Protein AF-A0A1I5UM01-F1 (afdb_monomer_lite)

pLDDT: mean 81.59, std 8.53, range [55.12, 93.75]

Organism: NCBI:txid126156

Sequence (142 aa):
MLDRKLFAAFFTSVICYFIVPLFFDYSSESYFVIGLSVSIITVPILFVVGILSSLAFDSINFSKNIGLSYLIHLGCAILCAFVFSLTATGVLFIAILISFVYATIFFIIDNLSRYIEGLAKNKGKLKRAVEISAQEGDSRKD

Secondary structure (DSSP, 8-state):
-HHHHHHHHHHHHHHHHHHGGGGS---GGGHHHHHHHHHHHHHHHIIIIIHHHHHHHHHSS-TT-HHHHHHHHHHHHHHHHHHHHHHSTT-HHHHHHHHHHHHHHHHHHHHHHHHHHHHHHHHHHHHHHHHHHHHHHHTT--

Foldseek 3Di:
DLVLLVVLLVVLLVVLLQVLLVVDPDDPVCSNVVSVVVSVPVSVCCNPQVSVLVVVVVPPPPVPDLPVSLVSLLVSLLVVLVVVCVVPPPCSVSSNVSSNSSSVSSSVSSVVSVVVVVVVVVVVVVVVVVVVVVVVVVVVVD

Structure (mmCIF, N/CA/C/O backbone):
data_AF-A0A1I5UM01-F1
#
_entry.id   AF-A0A1I5UM01-F1
#
loop_
_atom_site.group_PDB
_atom_site.id
_atom_site.type_symbol
_atom_site.label_atom_id
_atom_site.label_alt_id
_atom_site.label_comp_id
_atom_site.label_asym_id
_atom_site.label_entity_id
_atom_site.label_seq_id
_atom_site.pdbx_PDB_ins_code
_atom_site.Cartn_x
_atom_site.Cartn_y
_atom_site.Cartn_z
_atom_site.occupancy
_atom_site.B_iso_or_equiv
_atom_site.auth_seq_id
_atom_site.auth_comp_id
_atom_site.auth_asym_id
_atom_site.auth_atom_id
_atom_site.pdbx_PDB_model_num
ATOM 1 N N . MET A 1 1 ? -7.289 -6.672 14.939 1.00 78.69 1 MET A N 1
ATOM 2 C CA . MET A 1 1 ? -6.053 -5.900 14.645 1.00 78.69 1 MET A CA 1
ATOM 3 C C . MET A 1 1 ? -5.343 -6.475 13.437 1.00 78.69 1 MET A C 1
ATOM 5 O O . MET A 1 1 ? -5.224 -5.749 12.464 1.00 78.69 1 MET A O 1
ATOM 9 N N . LEU A 1 2 ? -4.947 -7.754 13.453 1.00 82.50 2 LEU A N 1
ATOM 10 C CA . LEU A 1 2 ? -4.381 -8.417 12.271 1.00 82.50 2 LEU A CA 1
ATOM 11 C C . LEU A 1 2 ? -5.335 -8.355 11.064 1.00 82.50 2 LEU A C 1
ATOM 13 O O . LEU A 1 2 ? -4.913 -7.924 9.999 1.00 82.50 2 LEU A O 1
ATOM 17 N N . ASP A 1 3 ? -6.624 -8.661 11.258 1.00 84.88 3 ASP A N 1
ATOM 18 C CA . ASP A 1 3 ? -7.638 -8.627 10.186 1.00 84.88 3 ASP A CA 1
ATOM 19 C C . ASP A 1 3 ? -7.735 -7.256 9.507 1.00 84.88 3 ASP A C 1
ATOM 21 O O . ASP A 1 3 ? -7.825 -7.162 8.287 1.00 84.88 3 ASP A O 1
ATOM 25 N N . ARG A 1 4 ? -7.623 -6.176 10.291 1.00 86.69 4 ARG A N 1
ATOM 26 C CA . ARG A 1 4 ? -7.575 -4.803 9.777 1.00 86.69 4 ARG A CA 1
ATOM 27 C C . ARG A 1 4 ? -6.344 -4.563 8.908 1.00 86.69 4 ARG A C 1
ATOM 29 O O . ARG A 1 4 ? -6.456 -3.961 7.847 1.00 86.69 4 ARG A O 1
ATOM 36 N N . LYS A 1 5 ? -5.167 -5.005 9.362 1.00 86.44 5 LYS A N 1
ATOM 37 C CA . LYS A 1 5 ? -3.909 -4.826 8.621 1.00 86.44 5 LYS A CA 1
ATOM 38 C C . LYS A 1 5 ? -3.901 -5.659 7.338 1.00 86.44 5 LYS A C 1
ATOM 40 O O . LYS A 1 5 ? -3.449 -5.167 6.312 1.00 86.44 5 LYS A O 1
ATOM 45 N N . LEU A 1 6 ? -4.444 -6.878 7.386 1.00 88.81 6 LEU A N 1
ATOM 46 C CA . LEU A 1 6 ? -4.666 -7.741 6.221 1.00 88.81 6 LEU A CA 1
ATOM 47 C C . LEU A 1 6 ? -5.607 -7.080 5.212 1.00 88.81 6 LEU A C 1
ATOM 49 O O . LEU A 1 6 ? -5.290 -7.027 4.027 1.00 88.81 6 LEU A O 1
ATOM 53 N N . PHE A 1 7 ? -6.721 -6.520 5.688 1.00 89.62 7 PHE A N 1
ATOM 54 C CA . PHE A 1 7 ? -7.640 -5.747 4.858 1.00 89.62 7 PHE A CA 1
ATOM 55 C C . PHE A 1 7 ? -6.927 -4.554 4.213 1.00 89.62 7 PHE A C 1
ATOM 57 O O . PHE A 1 7 ? -7.001 -4.374 3.001 1.00 89.62 7 PHE A O 1
ATOM 64 N N . ALA A 1 8 ? -6.160 -3.783 4.989 1.00 89.31 8 ALA A N 1
ATOM 65 C CA . ALA A 1 8 ? -5.399 -2.659 4.457 1.00 89.31 8 ALA A CA 1
ATOM 66 C C . ALA A 1 8 ? -4.384 -3.092 3.389 1.00 89.31 8 ALA A C 1
ATOM 68 O O . ALA A 1 8 ? -4.375 -2.519 2.303 1.00 89.31 8 ALA A O 1
ATOM 69 N N . ALA A 1 9 ? -3.600 -4.142 3.648 1.00 90.25 9 ALA A N 1
ATOM 70 C CA . ALA A 1 9 ? -2.627 -4.682 2.699 1.00 90.25 9 ALA A CA 1
ATOM 71 C C . ALA A 1 9 ? -3.286 -5.177 1.401 1.00 90.25 9 ALA A C 1
ATOM 73 O O . ALA A 1 9 ? -2.759 -4.936 0.316 1.00 90.25 9 ALA A O 1
ATOM 74 N N . PHE A 1 10 ? -4.456 -5.816 1.502 1.00 93.19 10 PHE A N 1
ATOM 75 C CA . PHE A 1 10 ? -5.235 -6.263 0.348 1.00 93.19 10 PHE A CA 1
ATOM 76 C C . PHE A 1 10 ? -5.730 -5.090 -0.505 1.00 93.19 10 PHE A C 1
ATOM 78 O O . PHE A 1 10 ? -5.534 -5.072 -1.715 1.00 93.19 10 PHE A O 1
ATOM 85 N N . PHE A 1 11 ? -6.331 -4.065 0.098 1.00 93.75 11 PHE A N 1
ATOM 86 C CA . PHE A 1 11 ? -6.782 -2.908 -0.678 1.00 93.75 11 PHE A CA 1
ATOM 87 C C . PHE A 1 11 ? -5.609 -2.129 -1.276 1.00 93.75 11 PHE A C 1
ATOM 89 O O . PHE A 1 11 ? -5.695 -1.671 -2.413 1.00 93.75 11 PHE A O 1
ATOM 96 N N . THR A 1 12 ? -4.489 -2.021 -0.558 1.00 93.06 12 THR A N 1
ATOM 97 C CA . THR A 1 12 ? -3.267 -1.425 -1.104 1.00 93.06 12 THR A CA 1
ATOM 98 C C . THR A 1 12 ? -2.757 -2.194 -2.314 1.00 93.06 12 THR A C 1
ATOM 100 O O . THR A 1 12 ? -2.418 -1.559 -3.307 1.00 93.06 12 THR A O 1
ATOM 103 N N . SER A 1 13 ? -2.719 -3.531 -2.279 1.00 92.44 13 SER A N 1
ATOM 104 C CA . SER A 1 13 ? -2.254 -4.313 -3.429 1.00 92.44 13 SER A CA 1
ATOM 105 C C . SER A 1 13 ? -3.156 -4.128 -4.649 1.00 92.44 13 SER A C 1
ATOM 107 O O . SER A 1 13 ? -2.641 -3.920 -5.746 1.00 92.44 13 SER A O 1
ATOM 109 N N . VAL A 1 14 ? -4.480 -4.113 -4.455 1.00 93.44 14 VAL A N 1
ATOM 110 C CA . VAL A 1 14 ? -5.451 -3.858 -5.529 1.00 93.44 14 VAL A CA 1
ATOM 111 C C . VAL A 1 14 ? -5.259 -2.465 -6.127 1.00 93.44 14 VAL A C 1
ATOM 113 O O . VAL A 1 14 ? -5.169 -2.333 -7.341 1.00 93.44 14 VAL A O 1
ATOM 116 N N . ILE A 1 15 ? -5.157 -1.420 -5.303 1.00 93.31 15 ILE A N 1
ATOM 117 C CA . ILE A 1 15 ? -4.992 -0.045 -5.794 1.00 93.31 15 ILE A CA 1
ATOM 118 C C . ILE A 1 15 ? -3.643 0.119 -6.505 1.00 93.31 15 ILE A C 1
ATOM 120 O O . ILE A 1 15 ? -3.579 0.666 -7.608 1.00 93.31 15 ILE A O 1
ATOM 124 N N . CYS A 1 16 ? -2.557 -0.366 -5.902 1.00 90.38 16 CYS A N 1
ATOM 125 C CA . CYS A 1 16 ? -1.225 -0.225 -6.475 1.00 90.38 16 CYS A CA 1
ATOM 126 C C . CYS A 1 16 ? -1.054 -1.011 -7.777 1.00 90.38 16 CYS A C 1
ATOM 128 O O . CYS A 1 16 ? -0.273 -0.573 -8.616 1.00 90.38 16 CYS A O 1
ATOM 130 N N . TYR A 1 17 ? -1.790 -2.107 -7.989 1.00 90.00 17 TYR A N 1
ATOM 131 C CA . TYR A 1 17 ? -1.796 -2.815 -9.273 1.00 90.00 17 TYR A CA 1
ATOM 132 C C . TYR A 1 17 ? -2.168 -1.890 -10.445 1.00 90.00 17 TYR A C 1
ATOM 134 O O . TYR A 1 17 ? -1.583 -1.999 -11.518 1.00 90.00 17 TYR A O 1
ATOM 142 N N . PHE A 1 18 ? -3.079 -0.935 -10.227 1.00 90.31 18 PHE A N 1
ATOM 143 C CA . PHE A 1 18 ? -3.477 0.044 -11.244 1.00 90.31 18 PHE A CA 1
ATOM 144 C C . PHE A 1 18 ? -2.614 1.315 -11.238 1.00 90.31 18 PHE A C 1
ATOM 146 O O . PHE A 1 18 ? -2.355 1.908 -12.283 1.00 90.31 18 PHE A O 1
ATOM 153 N N . ILE A 1 19 ? -2.150 1.773 -10.076 1.00 89.69 19 ILE A N 1
ATOM 154 C CA . ILE A 1 19 ? -1.388 3.030 -10.011 1.00 89.69 19 ILE A CA 1
ATOM 155 C C . ILE A 1 19 ? 0.053 2.842 -10.490 1.00 89.69 19 ILE A C 1
ATOM 157 O O . ILE A 1 19 ? 0.581 3.679 -11.213 1.00 89.69 19 ILE A O 1
ATOM 161 N N . VAL A 1 20 ? 0.705 1.751 -10.093 1.00 87.19 20 VAL A N 1
ATOM 162 C CA . VAL A 1 20 ? 2.148 1.568 -10.294 1.00 87.19 20 VAL A CA 1
ATOM 163 C C . VAL A 1 20 ? 2.569 1.503 -11.764 1.00 87.19 20 VAL A C 1
ATOM 165 O O . VAL A 1 20 ? 3.583 2.119 -12.095 1.00 87.19 20 VAL A O 1
ATOM 168 N N . PRO A 1 21 ? 1.830 0.837 -12.670 1.00 87.62 21 PRO A N 1
ATOM 169 C CA . PRO A 1 21 ? 2.204 0.809 -14.081 1.00 87.62 21 PRO A CA 1
ATOM 170 C C . PRO A 1 21 ? 2.230 2.190 -14.742 1.00 87.62 21 PRO A C 1
ATOM 172 O O . PRO A 1 21 ? 2.937 2.362 -15.725 1.00 87.62 21 PRO A O 1
ATOM 175 N N . LEU A 1 22 ? 1.529 3.188 -14.186 1.00 86.06 22 LEU A N 1
ATOM 176 C CA . LEU A 1 22 ? 1.542 4.564 -14.701 1.00 86.06 22 LEU A CA 1
ATOM 177 C C . LEU A 1 22 ? 2.911 5.248 -14.559 1.00 86.06 22 LEU A C 1
ATOM 179 O O . LEU A 1 22 ? 3.153 6.254 -15.217 1.00 86.06 22 LEU A O 1
ATOM 183 N N . PHE A 1 23 ? 3.809 4.728 -13.714 1.00 82.31 23 PHE A N 1
ATOM 184 C CA . PHE A 1 23 ? 5.178 5.244 -13.586 1.00 82.31 23 PHE A CA 1
ATOM 185 C C . PHE A 1 23 ? 6.126 4.742 -14.678 1.00 82.31 23 PHE A C 1
ATOM 187 O O . PHE A 1 23 ? 7.285 5.152 -14.715 1.00 82.31 23 PHE A O 1
ATOM 194 N N . PHE A 1 24 ? 5.660 3.842 -15.541 1.00 81.31 24 PHE A N 1
ATOM 195 C CA . PHE A 1 24 ? 6.455 3.242 -16.597 1.00 81.31 24 PHE A CA 1
ATOM 196 C C . PHE A 1 24 ? 5.979 3.777 -17.949 1.00 81.31 24 PHE A C 1
ATOM 198 O O . PHE A 1 24 ? 4.821 3.610 -18.319 1.00 81.31 24 PHE A O 1
ATOM 205 N N . ASP A 1 25 ? 6.886 4.414 -18.691 1.00 68.62 25 ASP A N 1
ATOM 206 C CA . ASP A 1 25 ? 6.609 4.965 -20.021 1.00 68.62 25 ASP A CA 1
ATOM 207 C C . ASP A 1 25 ? 6.687 3.852 -21.081 1.00 68.62 25 ASP A C 1
ATOM 209 O O . ASP A 1 25 ? 7.689 3.678 -21.773 1.00 68.62 25 ASP A O 1
ATOM 213 N N . TYR A 1 26 ? 5.656 3.005 -21.123 1.00 67.12 26 TYR A N 1
ATOM 214 C CA . TYR A 1 26 ? 5.521 1.914 -22.089 1.00 67.12 26 TYR A CA 1
ATOM 215 C C . TYR A 1 26 ? 4.118 1.903 -22.708 1.00 67.12 26 TYR A C 1
ATOM 217 O O . TYR A 1 26 ? 3.173 2.488 -22.182 1.00 67.12 26 TYR A O 1
ATOM 225 N N . SER A 1 27 ? 3.974 1.210 -23.842 1.00 70.31 27 SER A N 1
ATOM 226 C CA . SER A 1 27 ? 2.708 1.085 -24.580 1.00 70.31 27 SER A CA 1
ATOM 227 C C . SER A 1 27 ? 1.538 0.574 -23.719 1.00 70.31 27 SER A C 1
ATOM 229 O O . SER A 1 27 ? 1.740 -0.158 -22.744 1.00 70.31 27 SER A O 1
ATOM 231 N N . SER A 1 28 ? 0.300 0.885 -24.120 1.00 68.06 28 SER A N 1
ATOM 232 C CA . SER A 1 28 ? -0.931 0.417 -23.456 1.00 68.06 28 SER A CA 1
ATOM 233 C C . SER A 1 28 ? -0.992 -1.105 -23.287 1.00 68.06 28 SER A C 1
ATOM 235 O O . SER A 1 28 ? -1.484 -1.589 -22.271 1.00 68.06 28 SER A O 1
ATOM 237 N N . GLU A 1 29 ? -0.428 -1.859 -24.234 1.00 72.56 29 GLU A N 1
ATOM 238 C CA . GLU A 1 29 ? -0.406 -3.329 -24.227 1.00 72.56 29 GLU A CA 1
ATOM 239 C C . GLU A 1 29 ? 0.433 -3.915 -23.077 1.00 72.56 29 GLU A C 1
ATOM 241 O O . GLU A 1 29 ? 0.172 -5.011 -22.584 1.00 72.56 29 GLU A O 1
ATOM 246 N N . SER A 1 30 ? 1.431 -3.170 -22.600 1.00 84.00 30 SER A N 1
ATOM 247 C CA . SER A 1 30 ? 2.328 -3.590 -21.514 1.00 84.00 30 SER A CA 1
ATOM 248 C C . SER A 1 30 ? 1.851 -3.185 -20.117 1.00 84.00 30 SER A C 1
ATOM 250 O O . SER A 1 30 ? 2.423 -3.646 -19.130 1.00 84.00 30 SER A O 1
ATOM 252 N N . TYR A 1 31 ? 0.798 -2.371 -20.003 1.00 86.44 31 TYR A N 1
ATOM 253 C CA . TYR A 1 31 ? 0.327 -1.819 -18.727 1.00 86.44 31 TYR A CA 1
ATOM 254 C C . TYR A 1 31 ? 0.001 -2.911 -17.691 1.00 86.44 31 TYR A C 1
ATOM 256 O O . TYR A 1 31 ? 0.551 -2.921 -16.587 1.00 86.44 31 TYR A O 1
ATOM 264 N N . PHE A 1 32 ? -0.838 -3.886 -18.059 1.00 87.31 32 PHE A N 1
ATOM 265 C CA . PHE A 1 32 ? -1.234 -4.972 -17.151 1.00 87.31 32 PHE A CA 1
ATOM 266 C C . PHE A 1 32 ? -0.089 -5.942 -16.851 1.00 87.31 32 PHE A C 1
ATOM 268 O O . PHE A 1 32 ? -0.028 -6.500 -15.753 1.00 87.31 32 PHE A O 1
ATOM 275 N N . VAL A 1 33 ? 0.828 -6.126 -17.805 1.00 87.06 33 VAL A N 1
ATOM 276 C CA . VAL A 1 33 ? 2.011 -6.980 -17.640 1.00 87.06 33 VAL A CA 1
ATOM 277 C C . VAL A 1 33 ? 2.957 -6.366 -16.613 1.00 87.06 33 VAL A C 1
ATOM 279 O O . VAL A 1 33 ? 3.365 -7.054 -15.684 1.00 87.06 33 VAL A O 1
ATOM 282 N N . ILE A 1 34 ? 3.237 -5.064 -16.715 1.00 84.69 34 ILE A N 1
ATOM 283 C CA . ILE A 1 34 ? 4.064 -4.333 -15.747 1.00 84.69 34 ILE A CA 1
ATOM 284 C C . ILE A 1 34 ? 3.420 -4.375 -14.359 1.00 84.69 34 ILE A C 1
ATOM 286 O O . ILE A 1 34 ? 4.102 -4.669 -13.377 1.00 84.69 34 ILE A O 1
ATOM 290 N N . GLY A 1 35 ? 2.104 -4.148 -14.276 1.00 85.50 35 GLY A N 1
ATOM 291 C CA . GLY A 1 35 ? 1.360 -4.248 -13.017 1.00 85.50 35 GLY A CA 1
ATOM 292 C C . GLY A 1 35 ? 1.521 -5.613 -12.374 1.00 85.50 35 GLY A C 1
ATOM 293 O O . GLY A 1 35 ? 1.887 -5.706 -11.205 1.00 85.50 35 GLY A O 1
ATOM 294 N N . LEU A 1 36 ? 1.351 -6.678 -13.157 1.00 87.00 36 LEU A N 1
ATOM 295 C CA . LEU A 1 36 ? 1.533 -8.043 -12.682 1.00 87.00 36 LEU A CA 1
ATOM 296 C C . LEU A 1 36 ? 2.977 -8.304 -12.230 1.00 87.00 36 LEU A C 1
ATOM 298 O O . LEU A 1 36 ? 3.185 -8.802 -11.125 1.00 87.00 36 LEU A O 1
ATOM 302 N N . SER A 1 37 ? 3.969 -7.943 -13.046 1.00 86.44 37 SER A N 1
ATOM 303 C CA . SER A 1 37 ? 5.389 -8.153 -12.750 1.00 86.44 37 SER A CA 1
ATOM 304 C C . SER A 1 37 ? 5.822 -7.463 -11.462 1.00 86.44 37 SER A C 1
ATOM 306 O O . SER A 1 37 ? 6.493 -8.078 -10.634 1.00 86.44 37 SER A O 1
ATOM 308 N N . VAL A 1 38 ? 5.416 -6.207 -11.260 1.00 84.88 38 VAL A N 1
ATOM 309 C CA . VAL A 1 38 ? 5.743 -5.482 -10.031 1.00 84.88 38 VAL A CA 1
ATOM 310 C C . VAL A 1 38 ? 4.994 -6.083 -8.844 1.00 84.88 38 VAL A C 1
ATOM 312 O O . VAL A 1 38 ? 5.615 -6.367 -7.820 1.00 84.88 38 VAL A O 1
ATOM 315 N N . SER A 1 39 ? 3.693 -6.354 -8.986 1.00 87.44 39 SER A N 1
ATOM 316 C CA . SER A 1 39 ? 2.868 -6.907 -7.908 1.00 87.44 39 SER A CA 1
ATOM 317 C C . SER A 1 39 ? 3.344 -8.273 -7.409 1.00 87.44 39 SER A C 1
ATOM 319 O O . SER A 1 39 ? 3.283 -8.511 -6.205 1.00 87.44 39 SER A O 1
ATOM 321 N N . ILE A 1 40 ? 3.867 -9.147 -8.278 1.00 88.12 40 ILE A N 1
ATOM 322 C CA . ILE A 1 40 ? 4.430 -10.452 -7.875 1.00 88.12 40 ILE A CA 1
ATOM 323 C C . ILE A 1 40 ? 5.532 -10.290 -6.820 1.00 88.12 40 ILE A C 1
ATOM 325 O O . ILE A 1 40 ? 5.679 -11.144 -5.949 1.00 88.12 40 ILE A O 1
ATOM 329 N N . ILE A 1 41 ? 6.282 -9.189 -6.867 1.00 84.94 41 ILE A N 1
ATOM 330 C CA . ILE A 1 41 ? 7.382 -8.918 -5.941 1.00 84.94 41 ILE A CA 1
ATOM 331 C C . ILE A 1 41 ? 6.903 -8.062 -4.766 1.00 84.94 41 ILE A C 1
ATOM 333 O O . ILE A 1 41 ? 7.148 -8.389 -3.604 1.00 84.94 41 ILE A O 1
ATOM 337 N N . THR A 1 42 ? 6.212 -6.956 -5.043 1.00 84.12 42 THR A N 1
ATOM 338 C CA . THR A 1 42 ? 5.877 -5.957 -4.021 1.00 84.12 42 THR A CA 1
ATOM 339 C C . THR A 1 42 ? 4.766 -6.413 -3.086 1.00 84.12 42 THR A C 1
ATOM 341 O O . THR A 1 42 ? 4.791 -6.049 -1.912 1.00 84.12 42 THR A O 1
ATOM 344 N N . VAL A 1 43 ? 3.805 -7.217 -3.553 1.00 87.69 43 VAL A N 1
ATOM 345 C CA . VAL A 1 43 ? 2.682 -7.673 -2.717 1.00 87.69 43 VAL A CA 1
ATOM 346 C C . VAL A 1 43 ? 3.154 -8.615 -1.604 1.00 87.69 43 VAL A C 1
ATOM 348 O O . VAL A 1 43 ? 2.826 -8.338 -0.451 1.00 87.69 43 VAL A O 1
ATOM 351 N N . PRO A 1 44 ? 3.972 -9.658 -1.854 1.00 86.88 44 PRO A N 1
ATOM 352 C CA . PRO A 1 44 ? 4.547 -10.454 -0.769 1.00 86.88 44 PRO A CA 1
ATOM 353 C C . PRO A 1 44 ? 5.335 -9.614 0.241 1.00 86.88 44 PRO A C 1
ATOM 355 O O . PRO A 1 44 ? 5.173 -9.790 1.448 1.00 86.88 44 PRO A O 1
ATOM 358 N N . ILE A 1 45 ? 6.136 -8.652 -0.232 1.00 85.88 45 ILE A N 1
ATOM 359 C CA . ILE A 1 45 ? 6.901 -7.751 0.643 1.00 85.88 45 ILE A CA 1
ATOM 360 C C . ILE A 1 45 ? 5.962 -6.897 1.500 1.00 85.88 45 ILE A C 1
ATOM 362 O O . ILE A 1 45 ? 6.186 -6.769 2.700 1.00 85.88 45 ILE A O 1
ATOM 366 N N . LEU A 1 46 ? 4.888 -6.353 0.925 1.00 87.00 46 LEU A N 1
ATOM 367 C CA . LEU A 1 46 ? 3.878 -5.591 1.658 1.00 87.00 46 LEU A CA 1
ATOM 368 C C . LEU A 1 46 ? 3.205 -6.443 2.745 1.00 87.00 46 LEU A C 1
ATOM 370 O O . LEU A 1 46 ? 3.052 -5.990 3.878 1.00 87.00 46 LEU A O 1
ATOM 374 N N . PHE A 1 47 ? 2.824 -7.677 2.418 1.00 86.88 47 PHE A N 1
ATOM 375 C CA . PHE A 1 47 ? 2.158 -8.576 3.362 1.00 86.88 47 PHE A CA 1
ATOM 376 C C . PHE A 1 47 ? 3.083 -9.046 4.485 1.00 86.88 47 PHE A C 1
ATOM 378 O O . PHE A 1 47 ? 2.622 -9.239 5.603 1.00 86.88 47 PHE A O 1
ATOM 385 N N . VAL A 1 48 ? 4.380 -9.202 4.225 1.00 87.06 48 VAL A N 1
ATOM 386 C CA . VAL A 1 48 ? 5.345 -9.563 5.268 1.00 87.06 48 VAL A CA 1
ATOM 387 C C . VAL A 1 48 ? 5.792 -8.312 6.018 1.00 87.06 48 VAL A C 1
ATOM 389 O O . VAL A 1 48 ? 5.474 -8.128 7.188 1.00 87.06 48 VAL A O 1
ATOM 392 N N . VAL A 1 49 ? 6.502 -7.410 5.350 1.00 82.75 49 VAL A N 1
ATOM 393 C CA . VAL A 1 49 ? 7.169 -6.270 5.985 1.00 82.75 49 VAL A CA 1
ATOM 394 C C . VAL A 1 49 ? 6.180 -5.172 6.371 1.00 82.75 49 VAL A C 1
ATOM 396 O O . VAL A 1 49 ? 6.270 -4.613 7.466 1.00 82.75 49 VAL A O 1
ATOM 399 N N . GLY A 1 50 ? 5.203 -4.875 5.513 1.00 81.69 50 GLY A N 1
ATOM 400 C CA . GLY A 1 50 ? 4.190 -3.853 5.786 1.00 81.69 50 GLY A CA 1
ATOM 401 C C . GLY A 1 50 ? 3.311 -4.227 6.979 1.00 81.69 50 GLY A C 1
ATOM 402 O O . GLY A 1 50 ? 3.161 -3.437 7.908 1.00 81.69 50 GLY A O 1
ATOM 403 N N . ILE A 1 51 ? 2.804 -5.462 7.026 1.00 86.06 51 ILE A N 1
ATOM 404 C CA . ILE A 1 51 ? 1.991 -5.926 8.160 1.00 86.06 51 ILE A CA 1
ATOM 405 C C . ILE A 1 51 ? 2.832 -6.006 9.440 1.00 86.06 51 ILE A C 1
ATOM 407 O O . ILE A 1 51 ? 2.399 -5.488 10.471 1.00 86.06 51 ILE A O 1
ATOM 411 N N . LEU A 1 52 ? 4.039 -6.587 9.393 1.00 85.31 52 LEU A N 1
ATOM 412 C CA . LEU A 1 52 ? 4.904 -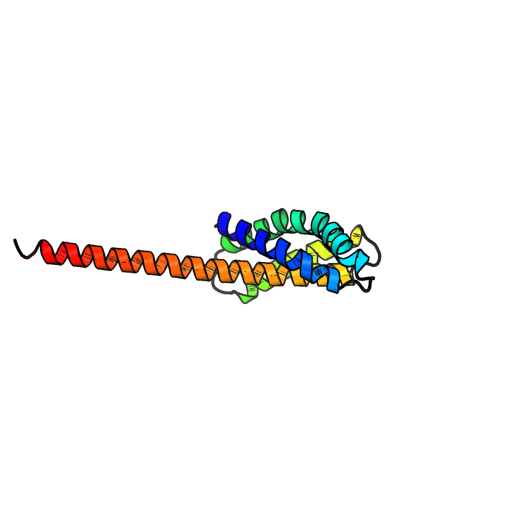6.707 10.575 1.00 85.31 52 LEU A CA 1
ATOM 413 C C . LEU A 1 52 ? 5.304 -5.343 11.147 1.00 85.31 52 LEU A C 1
ATOM 415 O O . LEU A 1 52 ? 5.204 -5.140 12.357 1.00 85.31 52 LEU A O 1
ATOM 419 N N . SER A 1 53 ? 5.704 -4.391 10.300 1.00 79.94 53 SER A N 1
ATOM 420 C CA . SER A 1 53 ? 6.044 -3.032 10.745 1.00 79.94 53 SER A CA 1
ATOM 421 C C . SER A 1 53 ? 4.833 -2.310 11.341 1.00 79.94 53 SER A C 1
ATOM 423 O O . SER A 1 53 ? 4.962 -1.591 12.333 1.00 79.94 53 SER A O 1
ATOM 425 N N . SER A 1 54 ? 3.637 -2.547 10.800 1.00 79.56 54 SER A N 1
ATOM 426 C CA . SER A 1 54 ? 2.389 -2.002 11.336 1.00 79.56 54 SER A CA 1
ATOM 427 C C . SER A 1 54 ? 1.985 -2.609 12.676 1.00 79.56 54 SER A C 1
ATOM 429 O O . SER A 1 54 ? 1.522 -1.885 13.557 1.00 79.56 54 SER A O 1
ATOM 431 N N . LEU A 1 55 ? 2.204 -3.911 12.876 1.00 82.25 55 LEU A N 1
ATOM 432 C CA . LEU A 1 55 ? 2.002 -4.553 14.178 1.00 82.25 55 LEU A CA 1
ATOM 433 C C . LEU A 1 55 ? 3.014 -4.061 15.214 1.00 82.25 55 LEU A C 1
ATOM 435 O O . LEU A 1 55 ? 2.632 -3.790 16.349 1.00 82.25 55 LEU A O 1
ATOM 439 N N . ALA A 1 56 ? 4.284 -3.925 14.825 1.00 79.94 56 ALA A N 1
ATOM 440 C CA . ALA A 1 56 ? 5.333 -3.408 15.699 1.00 79.94 56 ALA A CA 1
ATOM 441 C C . ALA A 1 56 ? 5.047 -1.965 16.141 1.00 79.94 56 ALA A C 1
ATOM 443 O O . ALA A 1 56 ? 5.333 -1.591 17.274 1.00 79.94 56 ALA A O 1
ATOM 444 N N . PHE A 1 57 ? 4.441 -1.152 15.273 1.00 73.31 57 PHE A N 1
ATOM 445 C CA . PHE A 1 57 ? 4.039 0.198 15.650 1.00 73.31 57 PHE A CA 1
ATOM 446 C C . PHE A 1 57 ? 2.844 0.213 16.608 1.00 73.31 57 PHE A C 1
ATOM 448 O O . PHE A 1 57 ? 2.830 1.004 17.542 1.00 73.31 57 PHE A O 1
ATOM 455 N N . ASP A 1 58 ? 1.849 -0.648 16.396 1.00 72.94 58 ASP A N 1
ATOM 456 C CA . ASP A 1 58 ? 0.688 -0.725 17.287 1.00 72.94 58 ASP A CA 1
ATOM 457 C C . ASP A 1 58 ? 1.059 -1.280 18.684 1.00 72.94 58 ASP A C 1
ATOM 459 O O . ASP A 1 58 ? 0.364 -0.985 19.657 1.00 72.94 58 ASP A O 1
ATOM 463 N N . SER A 1 59 ? 2.135 -2.072 18.804 1.00 73.00 59 SER A N 1
ATOM 464 C CA . SER A 1 59 ? 2.595 -2.636 20.084 1.00 73.00 59 SER A CA 1
ATOM 465 C C . SER A 1 59 ? 3.409 -1.654 20.928 1.00 73.00 59 SER A C 1
ATOM 467 O O . SER A 1 59 ? 3.334 -1.678 22.159 1.00 73.00 59 SER A O 1
ATOM 469 N N . ILE A 1 60 ? 4.167 -0.762 20.290 1.00 68.50 60 ILE A N 1
ATOM 470 C CA . ILE A 1 60 ? 4.864 0.319 20.978 1.00 68.50 60 ILE A CA 1
ATOM 471 C C . ILE A 1 60 ? 3.828 1.425 21.184 1.00 68.50 60 ILE A C 1
ATOM 473 O O . ILE A 1 60 ? 3.211 1.884 20.234 1.00 68.50 60 ILE A O 1
ATOM 477 N N . ASN A 1 61 ? 3.611 1.870 22.422 1.00 55.75 61 ASN A N 1
ATOM 478 C CA . ASN A 1 61 ? 2.518 2.772 22.829 1.00 55.75 61 ASN A CA 1
ATOM 479 C C . ASN A 1 61 ? 2.581 4.209 22.224 1.00 55.75 61 ASN A C 1
ATOM 481 O O . ASN A 1 61 ? 2.028 5.158 22.777 1.00 55.75 61 ASN A O 1
ATOM 485 N N . PHE A 1 62 ? 3.232 4.386 21.071 1.00 57.69 62 PHE A N 1
ATOM 486 C CA . PHE A 1 62 ? 3.364 5.592 20.251 1.00 57.69 62 PHE A CA 1
ATOM 487 C C . PHE A 1 62 ? 2.057 6.057 19.582 1.00 57.69 62 PHE A C 1
ATOM 489 O O . PHE A 1 62 ? 2.081 6.980 18.764 1.00 57.69 62 PHE A O 1
ATOM 496 N N . SER A 1 63 ? 0.906 5.485 19.959 1.00 55.12 63 SER A N 1
ATOM 497 C CA . SER A 1 63 ? -0.409 5.690 19.327 1.00 55.12 63 SER A CA 1
ATOM 498 C C . SER A 1 63 ? -0.896 7.147 19.243 1.00 55.12 63 SER A C 1
ATOM 500 O O . SER A 1 63 ? -1.868 7.420 18.539 1.00 55.12 63 SER A O 1
ATOM 502 N N . LYS A 1 64 ? -0.223 8.100 19.904 1.00 60.00 64 LYS A N 1
ATOM 503 C CA . LYS A 1 64 ? -0.568 9.527 19.859 1.00 60.00 64 LYS A CA 1
ATOM 504 C C . LYS A 1 64 ? -0.043 10.286 18.635 1.00 60.00 64 LYS A C 1
ATOM 506 O O . LYS A 1 64 ? -0.678 11.264 18.256 1.00 60.00 64 LYS A O 1
ATOM 511 N N . ASN A 1 65 ? 1.050 9.859 17.992 1.00 72.75 65 ASN A N 1
ATOM 512 C CA . ASN A 1 65 ? 1.656 10.617 16.885 1.00 72.75 65 ASN A CA 1
ATOM 513 C C . ASN A 1 65 ? 1.501 9.911 15.533 1.00 72.75 65 ASN A C 1
ATOM 515 O O . ASN A 1 65 ? 2.362 9.148 15.097 1.00 72.75 65 ASN A O 1
ATOM 519 N N . ILE A 1 66 ? 0.410 10.242 14.835 1.00 71.19 66 ILE A N 1
ATOM 520 C CA . ILE A 1 66 ? 0.090 9.764 13.477 1.00 71.19 66 ILE A CA 1
ATOM 521 C C . ILE A 1 66 ? 1.244 10.054 12.498 1.00 71.19 66 ILE A C 1
ATOM 523 O O . ILE A 1 66 ? 1.613 9.186 11.713 1.00 71.19 66 ILE A O 1
ATOM 527 N N . GLY A 1 67 ? 1.872 11.233 12.591 1.00 71.94 67 GLY A N 1
ATOM 528 C CA . GLY A 1 67 ? 3.004 11.600 11.730 1.00 71.94 67 GLY A CA 1
ATOM 529 C C . GLY A 1 67 ? 4.251 10.734 11.942 1.00 71.94 67 GLY A C 1
ATOM 530 O O . GLY A 1 67 ? 4.912 10.363 10.977 1.00 71.94 67 GLY A O 1
ATOM 531 N N . LEU A 1 68 ? 4.549 10.341 13.184 1.00 73.50 68 LEU A N 1
ATOM 532 C CA . LEU A 1 68 ? 5.691 9.466 13.472 1.00 73.50 68 LEU A CA 1
ATOM 533 C C . LEU A 1 68 ? 5.450 8.043 12.946 1.00 73.50 68 LEU A C 1
ATOM 535 O O . LEU A 1 68 ? 6.360 7.422 12.408 1.00 73.50 68 LEU A O 1
ATOM 539 N N . SER A 1 69 ? 4.208 7.559 13.048 1.00 70.75 69 SER A N 1
ATOM 540 C CA . SER A 1 69 ? 3.784 6.282 12.462 1.00 70.75 69 SER A CA 1
ATOM 541 C C . SER A 1 69 ? 4.030 6.243 10.954 1.00 70.75 69 SER A C 1
ATOM 543 O O . SER A 1 69 ? 4.628 5.296 10.441 1.00 70.75 69 SER A O 1
ATOM 545 N N . TYR A 1 70 ? 3.648 7.323 10.265 1.00 77.75 70 TYR A N 1
ATOM 546 C CA . TYR A 1 70 ? 3.897 7.483 8.838 1.00 77.75 70 TYR A CA 1
ATOM 547 C C . TYR A 1 70 ? 5.393 7.459 8.513 1.00 77.75 70 TYR A C 1
ATOM 549 O O . TYR A 1 70 ? 5.806 6.704 7.639 1.00 77.75 70 TYR A O 1
ATOM 557 N N . LEU A 1 71 ? 6.217 8.224 9.241 1.00 79.81 71 LEU A 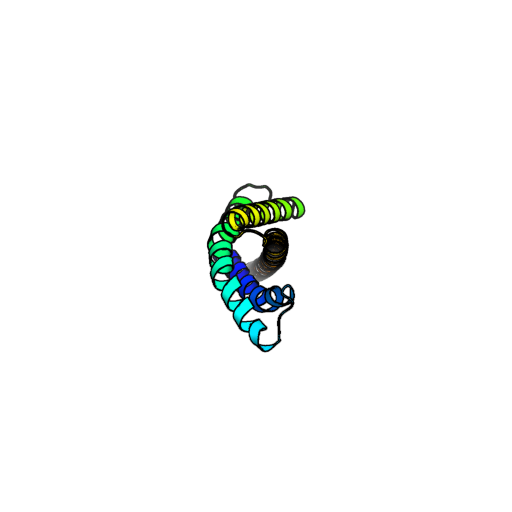N 1
ATOM 558 C CA . LEU A 1 71 ? 7.664 8.276 9.005 1.00 79.81 71 LEU A CA 1
ATOM 559 C C . LEU A 1 71 ? 8.348 6.915 9.187 1.00 79.81 71 LEU A C 1
ATOM 561 O O . LEU A 1 71 ? 9.274 6.600 8.446 1.00 79.81 71 LEU A O 1
ATOM 565 N N . ILE A 1 72 ? 7.881 6.086 10.123 1.00 75.38 72 ILE A N 1
ATOM 566 C CA . ILE A 1 72 ? 8.420 4.734 10.326 1.00 75.38 72 ILE A CA 1
ATOM 567 C C . ILE A 1 72 ? 8.026 3.807 9.170 1.00 75.38 72 ILE A C 1
ATOM 569 O O . ILE A 1 72 ? 8.879 3.082 8.660 1.00 75.38 72 ILE A O 1
ATOM 573 N N . HIS A 1 73 ? 6.764 3.833 8.724 1.00 77.38 73 HIS A N 1
ATOM 574 C CA . HIS A 1 73 ? 6.331 3.054 7.553 1.00 77.38 73 HIS A CA 1
ATOM 575 C C . HIS A 1 73 ? 7.053 3.491 6.284 1.00 77.38 73 HIS A C 1
ATOM 577 O O . HIS A 1 73 ? 7.508 2.649 5.511 1.00 77.38 73 HIS A O 1
ATOM 583 N N . LEU A 1 74 ? 7.230 4.799 6.115 1.00 79.75 74 LEU A N 1
ATOM 584 C CA . LEU A 1 74 ? 7.989 5.370 5.018 1.00 79.75 74 LEU A CA 1
ATOM 585 C C . LEU A 1 74 ? 9.458 4.938 5.067 1.00 79.75 74 LEU A C 1
ATOM 587 O O . LEU A 1 74 ? 9.994 4.489 4.061 1.00 79.75 74 LEU A O 1
ATOM 591 N N . GLY A 1 75 ? 10.092 5.004 6.240 1.00 80.69 75 GLY A N 1
ATOM 592 C CA . GLY A 1 75 ? 11.467 4.547 6.439 1.00 80.69 75 GLY A CA 1
ATOM 593 C C . GLY A 1 75 ? 11.635 3.058 6.136 1.00 80.69 75 GLY A C 1
ATOM 594 O O . GLY A 1 75 ? 12.584 2.673 5.460 1.00 80.69 75 GLY A O 1
ATOM 595 N N . CYS A 1 76 ? 10.682 2.224 6.557 1.00 81.00 76 CYS A N 1
ATOM 596 C CA . CYS A 1 76 ? 10.680 0.795 6.258 1.00 81.00 76 CYS A CA 1
ATOM 597 C C . CYS A 1 76 ? 10.533 0.528 4.750 1.00 81.00 76 CYS A C 1
ATOM 599 O O . CYS A 1 76 ? 11.281 -0.266 4.185 1.00 81.00 76 CYS A O 1
ATOM 601 N N . ALA A 1 77 ? 9.641 1.253 4.072 1.00 80.12 77 ALA A N 1
ATOM 602 C CA . ALA A 1 77 ? 9.456 1.136 2.630 1.00 80.12 77 ALA A CA 1
ATOM 603 C C . ALA A 1 77 ? 10.675 1.622 1.827 1.00 80.12 77 ALA A C 1
ATOM 605 O O . ALA A 1 77 ? 11.053 0.983 0.844 1.00 80.12 77 ALA A O 1
ATOM 606 N N . ILE A 1 78 ? 11.326 2.710 2.256 1.00 83.31 78 ILE A N 1
ATOM 607 C CA . ILE A 1 78 ? 12.580 3.204 1.662 1.00 83.31 78 ILE A CA 1
ATOM 608 C C . ILE A 1 78 ? 13.709 2.191 1.876 1.00 83.31 78 ILE A C 1
ATOM 610 O O . ILE A 1 78 ? 14.452 1.907 0.941 1.00 83.31 78 ILE A O 1
ATOM 614 N N . LEU A 1 79 ? 13.818 1.601 3.070 1.00 81.75 79 LEU A N 1
ATOM 615 C CA . LEU A 1 79 ? 14.793 0.545 3.349 1.00 81.75 79 LEU A CA 1
ATOM 616 C C . LEU A 1 79 ? 14.562 -0.668 2.434 1.00 81.75 79 LEU A C 1
ATOM 618 O O . LEU A 1 79 ? 15.507 -1.170 1.831 1.00 81.75 79 LEU A O 1
ATOM 622 N N . CYS A 1 80 ? 13.309 -1.104 2.269 1.00 77.50 80 CYS A N 1
ATOM 623 C CA . CYS A 1 80 ? 12.960 -2.167 1.327 1.00 77.50 80 CYS A CA 1
ATOM 624 C C . CYS A 1 80 ? 13.297 -1.798 -0.123 1.00 77.50 80 CYS A C 1
ATOM 626 O O . CYS A 1 80 ? 13.831 -2.638 -0.843 1.00 77.50 80 CYS A O 1
ATOM 628 N N . ALA A 1 81 ? 13.043 -0.553 -0.541 1.00 79.44 81 ALA A N 1
ATOM 629 C CA . ALA A 1 81 ? 13.418 -0.058 -1.868 1.00 79.44 81 ALA A CA 1
ATOM 630 C C . ALA A 1 81 ? 14.934 -0.117 -2.082 1.00 79.44 81 ALA A C 1
ATOM 632 O O . ALA A 1 81 ? 15.404 -0.527 -3.140 1.00 79.44 81 ALA A O 1
ATOM 633 N N . PHE A 1 82 ? 15.697 0.282 -1.064 1.00 78.94 82 PHE A N 1
ATOM 634 C CA . PHE A 1 82 ? 17.150 0.281 -1.099 1.00 78.94 82 PHE A CA 1
ATOM 635 C C . PHE A 1 82 ? 17.703 -1.141 -1.213 1.00 78.94 82 PHE A C 1
ATOM 637 O O . PHE A 1 82 ? 18.513 -1.407 -2.096 1.00 78.94 82 PHE A O 1
ATOM 644 N N . VAL A 1 83 ? 17.208 -2.074 -0.389 1.00 78.38 83 VAL A N 1
ATOM 645 C CA . VAL A 1 83 ? 17.584 -3.496 -0.459 1.00 78.38 83 VAL A CA 1
ATOM 646 C C . VAL A 1 83 ? 17.230 -4.092 -1.823 1.00 78.38 83 VAL A C 1
ATOM 648 O O . VAL A 1 83 ? 18.046 -4.796 -2.411 1.00 78.38 83 VAL A O 1
ATOM 651 N N . PHE A 1 84 ? 16.054 -3.771 -2.366 1.00 73.81 84 PHE A N 1
ATOM 652 C CA . PHE A 1 84 ? 15.654 -4.199 -3.706 1.00 73.81 84 PHE A CA 1
ATOM 653 C C . PHE A 1 84 ? 16.549 -3.604 -4.805 1.00 73.81 84 PHE A C 1
ATOM 655 O O . PHE A 1 84 ? 16.893 -4.272 -5.774 1.00 73.81 84 PHE A O 1
ATOM 662 N N . SER A 1 85 ? 17.007 -2.365 -4.648 1.00 77.06 85 SER A N 1
ATOM 663 C CA . SER A 1 85 ? 17.924 -1.756 -5.610 1.00 77.06 85 SER A CA 1
ATOM 664 C C . SER A 1 85 ? 19.322 -2.385 -5.613 1.00 77.06 85 SER A C 1
ATOM 666 O O . SER A 1 85 ? 20.054 -2.190 -6.583 1.00 77.06 85 SER A O 1
ATOM 668 N N . LEU A 1 86 ? 19.715 -3.127 -4.571 1.00 75.44 86 LEU A N 1
ATOM 669 C CA . LEU A 1 86 ? 20.969 -3.890 -4.583 1.00 75.44 86 LEU A CA 1
ATOM 670 C C . LEU A 1 86 ? 20.901 -5.090 -5.536 1.00 75.44 86 LEU A C 1
ATOM 672 O O . LEU A 1 86 ? 21.939 -5.548 -6.006 1.00 75.44 86 LEU A O 1
ATOM 676 N N . THR A 1 87 ? 19.700 -5.598 -5.828 1.00 71.44 87 THR A N 1
ATOM 677 C CA . THR A 1 87 ? 19.499 -6.742 -6.729 1.00 71.44 87 THR A CA 1
ATOM 678 C C . THR A 1 87 ? 19.141 -6.323 -8.153 1.00 71.44 87 THR A C 1
ATOM 680 O O . THR A 1 87 ? 19.379 -7.088 -9.085 1.00 71.44 87 THR A O 1
ATOM 683 N N . ALA A 1 88 ? 18.621 -5.107 -8.342 1.00 67.94 88 ALA A N 1
ATOM 684 C CA . ALA A 1 88 ? 18.268 -4.556 -9.644 1.00 67.94 88 ALA A CA 1
ATOM 685 C C . ALA A 1 88 ? 18.986 -3.214 -9.880 1.00 67.94 88 ALA A C 1
ATOM 687 O O . ALA A 1 88 ? 18.641 -2.177 -9.307 1.00 67.94 88 ALA A O 1
ATOM 688 N N . THR A 1 89 ? 20.009 -3.229 -10.736 1.00 67.12 89 THR A N 1
ATOM 689 C CA . THR A 1 89 ? 20.796 -2.039 -11.078 1.00 67.12 89 THR A CA 1
ATOM 690 C C . THR A 1 89 ? 19.988 -1.073 -11.951 1.00 67.12 89 THR A C 1
ATOM 692 O O . THR A 1 89 ? 19.258 -1.476 -12.852 1.00 67.12 89 THR A O 1
ATOM 695 N N . GLY A 1 90 ? 20.096 0.231 -11.678 1.00 69.12 90 GLY A N 1
ATOM 696 C CA . GLY A 1 90 ? 19.466 1.283 -12.491 1.00 69.12 90 GLY A CA 1
ATOM 697 C C . GLY A 1 90 ? 17.981 1.562 -12.216 1.00 69.12 90 GLY A C 1
ATOM 698 O O . GLY A 1 90 ? 17.437 2.493 -12.799 1.00 69.12 90 GLY A O 1
ATOM 699 N N . VAL A 1 91 ? 17.329 0.833 -11.301 1.00 76.50 91 VAL A N 1
ATOM 700 C CA . VAL A 1 91 ? 15.898 1.028 -10.975 1.00 76.50 91 VAL A CA 1
ATOM 701 C C . VAL A 1 91 ? 15.645 1.709 -9.627 1.00 76.50 91 VAL A C 1
ATOM 703 O O . VAL A 1 91 ? 14.496 1.815 -9.209 1.00 76.50 91 VAL A O 1
ATOM 706 N N . LEU A 1 92 ? 16.684 2.212 -8.949 1.00 80.56 92 LEU A N 1
ATOM 707 C CA . LEU A 1 92 ? 16.592 2.791 -7.599 1.00 80.56 92 LEU A CA 1
ATOM 708 C C . LEU A 1 92 ? 15.525 3.889 -7.488 1.00 80.56 92 LEU A C 1
ATOM 710 O O . LEU A 1 92 ? 14.716 3.878 -6.565 1.00 80.56 92 LEU A O 1
ATOM 714 N N . PHE A 1 93 ? 15.503 4.824 -8.439 1.00 82.06 93 PHE A N 1
ATOM 715 C CA . PHE A 1 93 ? 14.552 5.938 -8.428 1.00 82.06 93 PHE A CA 1
ATOM 716 C C . PHE A 1 93 ? 13.100 5.451 -8.535 1.00 82.06 93 PHE A C 1
ATOM 718 O O . PHE A 1 93 ? 12.244 5.855 -7.749 1.00 82.06 93 PHE A O 1
ATOM 725 N N . ILE A 1 94 ? 12.844 4.517 -9.454 1.00 82.31 94 ILE A N 1
ATOM 726 C CA . ILE A 1 94 ? 11.527 3.900 -9.648 1.00 82.31 94 ILE A CA 1
ATOM 727 C C . ILE A 1 94 ? 11.143 3.073 -8.415 1.00 82.31 94 ILE A C 1
ATOM 729 O O . ILE A 1 94 ? 10.022 3.182 -7.929 1.00 82.31 94 ILE A O 1
ATOM 733 N N . ALA A 1 95 ? 12.075 2.301 -7.853 1.00 82.38 95 ALA A N 1
ATOM 734 C CA . ALA A 1 95 ? 11.845 1.509 -6.649 1.00 82.38 95 ALA A CA 1
ATOM 735 C C . ALA A 1 95 ? 11.478 2.390 -5.443 1.00 82.38 95 ALA A C 1
ATOM 737 O O . ALA A 1 95 ? 10.553 2.057 -4.707 1.00 82.38 95 ALA A O 1
ATOM 738 N N . ILE A 1 96 ? 12.142 3.539 -5.264 1.00 85.88 96 ILE A N 1
ATOM 739 C CA . ILE A 1 96 ? 11.805 4.503 -4.207 1.00 85.88 96 ILE A CA 1
ATOM 740 C C . ILE A 1 96 ? 10.409 5.093 -4.428 1.00 85.88 96 ILE A C 1
ATOM 742 O O . ILE A 1 96 ? 9.632 5.154 -3.475 1.00 85.88 96 ILE A O 1
ATOM 746 N N . LEU A 1 97 ? 10.068 5.491 -5.659 1.00 87.31 97 LEU A N 1
ATOM 747 C CA . LEU A 1 97 ? 8.735 6.009 -5.986 1.00 87.31 97 LEU A CA 1
ATOM 748 C C . LEU A 1 97 ? 7.639 4.975 -5.711 1.00 87.31 97 LEU A C 1
ATOM 750 O O . LEU A 1 97 ? 6.647 5.287 -5.054 1.00 87.31 97 LEU A O 1
ATOM 754 N N . ILE A 1 98 ? 7.836 3.733 -6.153 1.00 87.19 98 ILE A N 1
ATOM 755 C CA . ILE A 1 98 ? 6.895 2.635 -5.913 1.00 87.19 98 ILE A CA 1
ATOM 756 C C . ILE A 1 98 ? 6.739 2.406 -4.409 1.00 87.19 98 ILE A C 1
ATOM 758 O O . ILE A 1 98 ? 5.616 2.393 -3.905 1.00 87.19 98 ILE A O 1
ATOM 762 N N . SER A 1 99 ? 7.842 2.292 -3.670 1.00 86.94 99 SER A N 1
ATOM 763 C CA . SER A 1 99 ? 7.810 2.125 -2.216 1.00 86.94 99 SER A CA 1
ATOM 764 C C . SE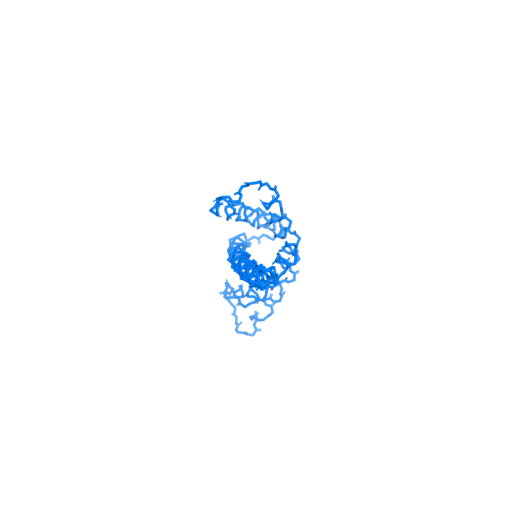R A 1 99 ? 7.092 3.268 -1.504 1.00 86.94 99 SER A C 1
ATOM 766 O O . SER A 1 99 ? 6.303 3.018 -0.593 1.00 86.94 99 SER A O 1
ATOM 768 N N . PHE A 1 100 ? 7.309 4.512 -1.934 1.00 87.94 100 PHE A N 1
ATOM 769 C CA . PHE A 1 100 ? 6.611 5.679 -1.404 1.00 87.94 100 PHE A CA 1
ATOM 770 C C . PHE A 1 100 ? 5.095 5.580 -1.620 1.00 87.94 100 PHE A C 1
ATOM 772 O O . PHE A 1 100 ? 4.318 5.781 -0.684 1.00 87.94 100 PHE A O 1
ATOM 779 N N . VAL A 1 101 ? 4.667 5.214 -2.830 1.00 90.50 101 VAL A N 1
ATOM 780 C CA . VAL A 1 101 ? 3.250 5.053 -3.188 1.00 90.50 101 VAL A CA 1
ATOM 781 C C . VAL A 1 101 ? 2.600 3.941 -2.367 1.00 90.50 101 VAL A C 1
ATOM 783 O O . VAL A 1 101 ? 1.554 4.165 -1.756 1.00 90.50 101 VAL A O 1
ATOM 786 N N . TYR A 1 102 ? 3.248 2.777 -2.268 1.00 89.06 102 TYR A N 1
ATOM 787 C CA . TYR A 1 102 ? 2.766 1.659 -1.454 1.00 89.06 102 TYR A CA 1
ATOM 788 C C . TYR A 1 102 ? 2.644 2.034 0.025 1.00 89.06 102 TYR A C 1
ATOM 790 O O . TYR A 1 102 ? 1.600 1.787 0.629 1.00 89.06 102 TYR A O 1
ATOM 798 N N . ALA A 1 103 ? 3.672 2.660 0.606 1.00 87.69 103 ALA A N 1
ATOM 799 C CA . ALA A 1 103 ? 3.655 3.089 2.003 1.00 87.69 103 ALA A CA 1
ATOM 800 C C . ALA A 1 103 ? 2.531 4.093 2.277 1.00 87.69 103 ALA A C 1
ATOM 802 O O . ALA A 1 103 ? 1.816 3.975 3.272 1.00 87.69 103 ALA A O 1
ATOM 803 N N . THR A 1 104 ? 2.347 5.054 1.370 1.00 89.12 104 THR A N 1
ATOM 804 C CA . THR A 1 104 ? 1.323 6.095 1.489 1.00 89.12 104 THR A CA 1
ATOM 805 C C . THR A 1 104 ? -0.079 5.503 1.437 1.00 89.12 104 THR A C 1
ATOM 807 O O . THR A 1 104 ? -0.893 5.756 2.325 1.00 89.12 104 THR A O 1
ATOM 810 N N . ILE A 1 105 ? -0.360 4.670 0.435 1.00 91.44 105 ILE A N 1
ATOM 811 C CA . ILE A 1 105 ? -1.678 4.053 0.257 1.00 91.44 105 ILE A CA 1
ATOM 812 C C . ILE A 1 105 ? -1.993 3.107 1.419 1.00 91.44 105 ILE A C 1
ATOM 814 O O . ILE A 1 105 ? -3.094 3.166 1.971 1.00 91.44 105 ILE A O 1
ATOM 818 N N . PHE A 1 106 ? -1.025 2.292 1.846 1.00 89.62 106 PHE A N 1
ATOM 819 C CA . PHE A 1 106 ? -1.179 1.420 3.010 1.00 89.62 106 PHE A CA 1
ATOM 820 C C . PHE A 1 106 ? -1.499 2.207 4.276 1.00 89.62 106 PHE A C 1
ATOM 822 O O . PHE A 1 106 ? -2.447 1.879 4.989 1.00 89.62 106 PHE A O 1
ATOM 829 N N . PHE A 1 107 ? -0.765 3.290 4.527 1.00 86.94 107 PHE A N 1
ATOM 830 C CA . PHE A 1 107 ? -0.995 4.144 5.683 1.00 86.94 107 PHE A CA 1
ATOM 831 C C . PHE A 1 107 ? -2.381 4.799 5.666 1.00 86.94 107 PHE A C 1
ATOM 833 O O . PHE A 1 107 ? -3.049 4.8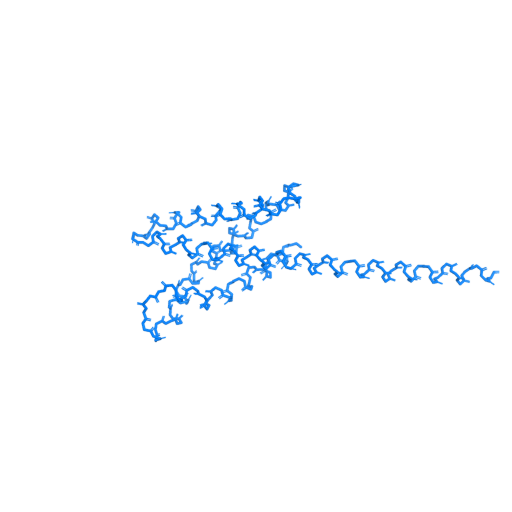60 6.700 1.00 86.94 107 PHE A O 1
ATOM 840 N N . ILE A 1 108 ? -2.836 5.281 4.507 1.00 88.50 108 ILE A N 1
ATOM 841 C CA . ILE A 1 108 ? -4.169 5.876 4.361 1.00 88.50 108 ILE A CA 1
ATOM 842 C C . ILE A 1 108 ? -5.249 4.835 4.671 1.00 88.50 108 ILE A C 1
ATOM 844 O O . ILE A 1 108 ? -6.133 5.100 5.488 1.00 88.50 108 ILE A O 1
ATOM 848 N N . ILE A 1 109 ? -5.167 3.644 4.068 1.00 90.38 109 ILE A N 1
ATOM 849 C CA . ILE A 1 109 ? -6.185 2.604 4.256 1.00 90.38 109 ILE A CA 1
ATOM 850 C C . ILE A 1 109 ? -6.179 2.073 5.689 1.00 90.38 109 ILE A C 1
ATOM 852 O O . ILE A 1 109 ? -7.251 1.895 6.268 1.00 90.38 109 ILE A O 1
ATOM 856 N N . ASP A 1 110 ? -5.013 1.842 6.295 1.00 86.81 110 ASP A N 1
ATOM 857 C CA . ASP A 1 110 ? -4.944 1.373 7.681 1.00 86.81 110 ASP A CA 1
ATOM 858 C C . ASP A 1 110 ? -5.542 2.401 8.654 1.00 86.81 110 ASP A C 1
ATOM 860 O O . ASP A 1 110 ? -6.341 2.042 9.524 1.00 86.81 110 ASP A O 1
ATOM 864 N N . ASN A 1 111 ? -5.251 3.694 8.468 1.00 84.19 111 ASN A N 1
ATOM 865 C CA . ASN A 1 111 ? -5.850 4.745 9.290 1.00 84.19 111 ASN A CA 1
ATOM 866 C C . ASN A 1 111 ? -7.360 4.862 9.092 1.00 84.19 111 ASN A C 1
ATOM 868 O O . ASN A 1 111 ? -8.093 4.988 10.077 1.00 84.19 111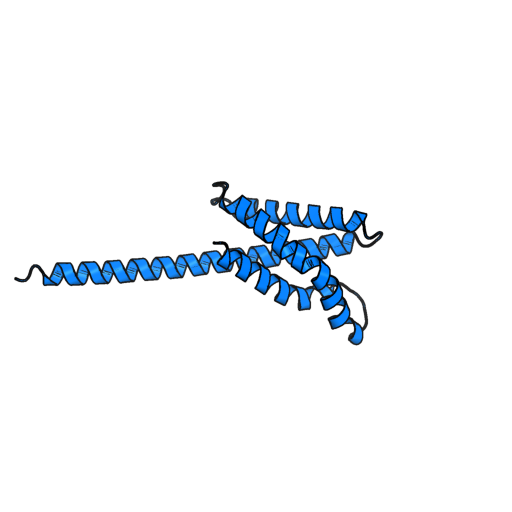 ASN A O 1
ATOM 872 N N . LEU A 1 112 ? -7.830 4.802 7.844 1.00 87.25 112 LEU A N 1
ATOM 873 C CA . LEU A 1 112 ? -9.256 4.828 7.534 1.00 87.25 112 LEU A CA 1
ATOM 874 C C . LEU A 1 112 ? -9.970 3.630 8.170 1.00 87.25 112 LEU A C 1
ATOM 876 O O . LEU A 1 112 ? -10.995 3.790 8.829 1.00 87.25 112 LEU A O 1
ATOM 880 N N . SER A 1 113 ? -9.385 2.440 8.051 1.00 87.50 113 SER A N 1
ATOM 881 C CA . SER A 1 113 ? -9.926 1.215 8.642 1.00 87.50 113 SER A CA 1
ATOM 882 C C . SER A 1 113 ? -9.976 1.314 10.168 1.00 87.50 113 SER A C 1
ATOM 884 O O . SER A 1 113 ? -10.974 0.945 10.786 1.00 87.50 113 SER A O 1
ATOM 886 N N . ARG A 1 114 ? -8.943 1.894 10.795 1.00 84.88 114 ARG A N 1
ATOM 887 C CA . ARG A 1 114 ? -8.902 2.130 12.246 1.00 84.88 114 ARG A CA 1
ATOM 888 C C . ARG A 1 114 ? -9.984 3.114 12.687 1.00 84.88 114 ARG A C 1
ATOM 890 O O . ARG A 1 114 ? -10.602 2.919 13.734 1.00 84.88 114 ARG A O 1
ATOM 897 N N . TYR A 1 115 ? -10.222 4.160 11.900 1.00 84.62 115 TYR A N 1
ATOM 898 C CA . TYR A 1 115 ? -11.281 5.131 12.161 1.00 84.62 115 TYR A CA 1
ATOM 899 C C . TYR A 1 115 ? -12.673 4.484 12.088 1.00 84.62 115 TYR A C 1
ATOM 901 O O . TYR A 1 115 ? -13.481 4.657 13.003 1.00 84.62 115 TYR A O 1
ATOM 909 N N . ILE A 1 116 ? -12.928 3.669 11.059 1.00 86.69 116 ILE A N 1
ATOM 910 C CA . ILE A 1 116 ? -14.196 2.944 10.882 1.00 86.69 116 ILE A CA 1
ATOM 911 C C . ILE A 1 116 ? -14.440 1.959 12.037 1.00 86.69 116 ILE A C 1
ATOM 913 O O . ILE A 1 116 ? -15.533 1.949 12.610 1.00 86.69 116 ILE A O 1
ATOM 917 N N . GLU A 1 117 ? -13.429 1.182 12.441 1.00 85.00 117 GLU A N 1
ATOM 918 C CA . GLU A 1 117 ? -13.517 0.299 13.616 1.00 85.00 117 GLU A CA 1
ATOM 919 C C . GLU A 1 117 ? -13.867 1.080 14.895 1.00 85.00 117 GLU A C 1
ATOM 921 O O . GLU A 1 117 ? -14.707 0.647 15.692 1.00 85.00 117 GLU A O 1
ATOM 926 N N . GLY A 1 118 ? -13.253 2.253 15.086 1.00 83.88 118 GLY A N 1
ATOM 927 C CA . GLY A 1 118 ? -13.532 3.137 16.217 1.00 83.88 118 GLY A CA 1
ATOM 928 C C . GLY A 1 118 ? -14.987 3.613 16.254 1.00 83.88 118 GLY A C 1
ATOM 929 O O . GLY A 1 118 ? -15.631 3.560 17.306 1.00 83.88 118 GLY A O 1
ATOM 930 N N . LEU A 1 119 ? -15.537 4.011 15.102 1.00 85.06 119 LEU A N 1
ATOM 931 C CA . LEU A 1 119 ? -16.941 4.413 14.976 1.00 85.06 119 LEU A CA 1
ATOM 932 C C . LEU A 1 119 ? -17.904 3.261 15.285 1.00 85.06 119 LEU A C 1
ATOM 934 O O . LEU A 1 119 ? -18.870 3.448 16.032 1.00 85.06 119 LEU A O 1
ATOM 938 N N . ALA A 1 120 ? -17.634 2.065 14.755 1.00 85.69 120 ALA A N 1
ATOM 939 C CA . ALA A 1 120 ? -18.451 0.879 15.004 1.00 85.69 120 ALA A CA 1
ATOM 940 C C . ALA A 1 120 ? -18.475 0.513 16.499 1.00 85.69 120 ALA A C 1
ATOM 942 O O . ALA A 1 120 ? -19.539 0.255 17.070 1.00 85.69 120 ALA A O 1
ATOM 943 N N . LYS A 1 121 ? -17.315 0.579 17.166 1.00 86.31 121 LYS A N 1
ATOM 944 C CA . LYS A 1 121 ? -17.193 0.306 18.605 1.00 86.31 121 LYS A CA 1
ATOM 945 C C . LYS A 1 121 ? -17.960 1.322 19.457 1.00 86.31 121 LYS A C 1
ATOM 947 O O . LYS A 1 121 ? -18.615 0.928 20.422 1.00 86.31 121 LYS A O 1
ATOM 952 N N . ASN A 1 122 ? -17.919 2.608 19.101 1.00 86.25 122 ASN A N 1
ATOM 953 C CA . ASN A 1 122 ? -18.661 3.653 19.814 1.00 86.25 122 ASN A CA 1
ATOM 954 C C . ASN A 1 122 ? -20.180 3.506 19.655 1.00 86.25 122 ASN A C 1
ATOM 956 O O . ASN A 1 122 ? -20.896 3.597 20.652 1.00 86.25 122 ASN A O 1
ATOM 960 N N . LYS A 1 123 ? -20.677 3.195 18.448 1.00 85.44 123 LYS A N 1
ATOM 961 C CA . LYS A 1 123 ? -22.107 2.901 18.239 1.00 85.44 123 LYS A CA 1
ATOM 962 C C . LYS A 1 123 ? -22.579 1.711 19.080 1.00 85.44 123 LYS A C 1
ATOM 964 O O . LYS A 1 123 ? -23.632 1.791 19.708 1.00 85.44 123 LYS A O 1
ATOM 969 N N . GLY A 1 124 ? -21.791 0.635 19.142 1.00 84.31 124 GLY A N 1
ATOM 970 C CA . GLY A 1 124 ? -22.118 -0.543 19.953 1.00 84.31 124 GLY A CA 1
ATOM 971 C C . GLY A 1 124 ? -22.185 -0.248 21.456 1.00 84.31 124 GLY A C 1
ATOM 972 O O . GLY A 1 124 ? -23.090 -0.729 22.137 1.00 84.31 124 GLY A O 1
ATOM 973 N N . LYS A 1 125 ? -21.269 0.584 21.972 1.00 85.19 125 LYS A N 1
ATOM 974 C CA . LYS A 1 125 ? -21.298 1.034 23.373 1.00 85.19 125 LYS A CA 1
ATOM 975 C C . LYS A 1 125 ? -22.535 1.873 23.687 1.00 85.19 125 LYS A C 1
ATOM 977 O O . LYS A 1 125 ? -23.170 1.631 24.708 1.00 85.19 125 LYS A O 1
ATOM 982 N N . LEU A 1 126 ? -22.884 2.818 22.811 1.00 87.44 126 LEU A N 1
ATOM 983 C CA . LEU A 1 126 ? -24.062 3.668 22.991 1.00 87.44 126 LEU A CA 1
ATOM 984 C C . LEU A 1 126 ? -25.351 2.837 23.006 1.00 87.44 126 LEU A C 1
ATOM 986 O O . LEU A 1 126 ? -26.179 3.025 23.889 1.00 87.44 126 LEU A O 1
ATOM 990 N N . LYS A 1 127 ? -25.488 1.873 22.084 1.00 88.62 127 LYS A N 1
ATOM 991 C CA . LYS A 1 127 ? -26.658 0.985 22.033 1.00 88.62 127 LYS A CA 1
ATOM 992 C C . LYS A 1 127 ? -26.838 0.196 23.336 1.00 88.62 127 LYS A C 1
ATOM 994 O O . LYS A 1 127 ? -27.930 0.194 23.888 1.00 88.62 127 LYS A O 1
ATOM 999 N N . ARG A 1 128 ? -25.759 -0.395 23.870 1.00 85.88 128 ARG A N 1
ATOM 1000 C CA . ARG A 1 128 ? -25.809 -1.112 25.159 1.00 85.88 128 ARG A CA 1
ATOM 1001 C C . ARG A 1 128 ? -26.141 -0.199 26.335 1.00 85.88 128 ARG A C 1
ATOM 1003 O O . ARG A 1 128 ? -26.889 -0.607 27.210 1.00 85.88 128 ARG A O 1
ATOM 1010 N N . ALA A 1 129 ? -25.591 1.015 26.370 1.00 87.25 129 ALA A N 1
ATOM 1011 C CA . ALA A 1 129 ? -25.898 1.969 27.435 1.00 87.25 129 ALA A CA 1
ATOM 1012 C C . ALA A 1 129 ? -27.394 2.328 27.451 1.00 87.25 129 ALA A C 1
ATOM 1014 O O . ALA A 1 129 ? -28.000 2.355 28.516 1.00 87.25 129 ALA A O 1
ATOM 1015 N N . VAL A 1 130 ? -27.999 2.521 26.272 1.00 88.31 130 VAL A N 1
ATOM 1016 C CA . VAL A 1 130 ? -29.441 2.782 26.136 1.00 88.31 130 VAL A CA 1
ATOM 1017 C C . VAL A 1 130 ? -30.283 1.580 26.582 1.00 88.31 130 VAL A C 1
ATOM 1019 O O . VAL A 1 130 ? -31.258 1.768 27.302 1.00 88.31 130 VAL A O 1
ATOM 1022 N N . GLU A 1 131 ? -29.904 0.354 26.204 1.00 90.25 131 GLU A N 1
ATOM 1023 C CA . GLU A 1 131 ? -30.604 -0.874 26.624 1.00 90.25 131 GLU A CA 1
ATOM 1024 C C . GLU A 1 131 ? -30.560 -1.071 28.151 1.00 90.25 131 GLU A C 1
ATOM 1026 O O . GLU A 1 131 ? -31.582 -1.394 28.754 1.00 90.25 131 GLU A O 1
ATOM 1031 N N . ILE A 1 132 ? -29.413 -0.805 28.790 1.00 87.44 132 ILE A N 1
ATOM 1032 C CA . ILE A 1 132 ? -29.2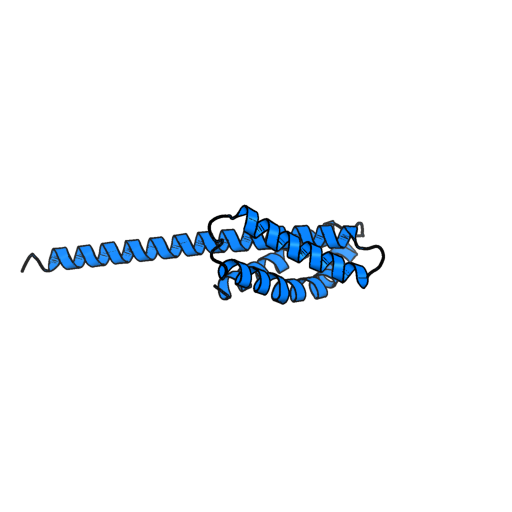57 -0.898 30.252 1.00 87.44 132 ILE A CA 1
ATOM 1033 C C . ILE A 1 132 ? -30.143 0.135 30.961 1.00 87.44 132 ILE A C 1
ATOM 1035 O O . ILE A 1 132 ? -30.884 -0.221 31.875 1.00 87.44 132 ILE A O 1
ATOM 1039 N N . SER A 1 133 ? -30.126 1.397 30.518 1.00 84.44 133 SER A N 1
ATOM 1040 C CA . SER A 1 133 ? -30.969 2.445 31.113 1.00 84.44 133 SER A CA 1
ATOM 1041 C C . SER A 1 133 ? -32.470 2.191 30.926 1.00 84.44 133 SER A C 1
ATOM 1043 O O . SER A 1 133 ? -33.262 2.597 31.774 1.00 84.44 133 SER A O 1
ATOM 1045 N N . ALA A 1 134 ? -32.875 1.515 29.846 1.00 83.69 134 ALA A N 1
ATOM 1046 C CA . ALA A 1 134 ? -34.267 1.127 29.630 1.00 83.69 134 ALA A CA 1
ATOM 1047 C C . ALA A 1 134 ? -34.722 0.020 30.600 1.00 83.69 134 ALA A C 1
ATOM 1049 O O . ALA A 1 134 ? -35.835 0.095 31.112 1.00 83.69 134 ALA A O 1
ATOM 1050 N N . GLN A 1 135 ? -33.864 -0.964 30.896 1.00 80.44 135 GLN A N 1
ATOM 1051 C CA . GLN A 1 135 ? -34.175 -2.040 31.848 1.00 80.44 135 GLN A CA 1
ATOM 1052 C C . GLN A 1 135 ? -34.227 -1.551 33.305 1.00 80.44 135 GLN A C 1
ATOM 1054 O O . GLN A 1 135 ? -35.110 -1.955 34.056 1.00 80.44 135 GLN A O 1
ATOM 1059 N N . GLU A 1 136 ? -33.334 -0.639 33.700 1.00 75.12 136 GLU A N 1
ATOM 1060 C CA . GLU A 1 136 ? -33.316 -0.055 35.055 1.00 75.12 136 GLU A CA 1
ATOM 1061 C C . GLU A 1 136 ? -34.525 0.855 35.345 1.00 75.12 136 GLU A C 1
ATOM 1063 O O . GLU A 1 136 ? -34.930 1.020 36.497 1.00 75.12 136 GLU A O 1
ATOM 1068 N N . GLY A 1 137 ? -35.094 1.473 34.306 1.00 70.81 137 GLY A N 1
ATOM 1069 C CA . GLY A 1 137 ? -36.298 2.299 34.419 1.00 70.81 137 GLY A CA 1
ATOM 1070 C C . GLY A 1 137 ? -37.590 1.492 34.566 1.00 70.81 137 GLY A C 1
ATOM 1071 O O . GLY A 1 137 ? -38.571 2.017 35.095 1.00 70.81 137 GLY A O 1
ATOM 1072 N N . ASP A 1 138 ? -37.590 0.238 34.113 1.00 66.12 138 ASP A N 1
ATOM 1073 C CA . ASP A 1 138 ? -38.734 -0.674 34.205 1.00 66.12 138 ASP A CA 1
ATOM 1074 C C . ASP A 1 138 ? -38.772 -1.368 35.576 1.00 66.12 138 ASP A C 1
ATOM 1076 O O . ASP A 1 138 ? -39.799 -1.371 36.245 1.00 66.12 138 ASP A O 1
ATOM 1080 N N . SER A 1 139 ? -37.615 -1.797 36.096 1.00 65.38 139 SER A N 1
ATOM 1081 C CA . SER A 1 139 ? -37.502 -2.480 37.397 1.00 65.38 139 SER A CA 1
ATOM 1082 C C . SER A 1 139 ? -37.746 -1.602 38.637 1.00 65.38 139 SER A C 1
ATOM 1084 O O . SER A 1 139 ? -37.634 -2.092 39.755 1.00 65.38 139 SER A O 1
ATOM 1086 N N . ARG A 1 140 ? -37.982 -0.293 38.478 1.00 61.66 140 ARG A N 1
ATOM 1087 C CA . ARG A 1 140 ? -38.332 0.639 39.576 1.00 61.66 140 ARG A CA 1
ATOM 1088 C C . ARG A 1 140 ? -39.831 0.932 39.670 1.00 61.66 140 ARG A C 1
ATOM 1090 O O . ARG A 1 140 ? -40.227 1.754 40.495 1.00 61.66 140 ARG A O 1
ATOM 1097 N N . LYS A 1 141 ? -40.640 0.351 38.781 1.00 60.19 141 LYS A N 1
ATOM 1098 C CA . LYS A 1 141 ? -42.099 0.529 38.763 1.00 60.19 141 LYS A CA 1
ATOM 1099 C C . LYS A 1 141 ? -42.864 -0.599 39.464 1.00 60.19 141 LYS A C 1
ATOM 1101 O O . LYS A 1 141 ? -44.074 -0.451 39.624 1.00 60.19 141 LYS A O 1
ATOM 1106 N N . ASP A 1 142 ? -42.153 -1.634 39.904 1.00 57.09 142 ASP A N 1
ATOM 1107 C CA . ASP A 1 142 ? -42.641 -2.740 40.736 1.00 57.09 142 ASP A CA 1
ATOM 1108 C C . ASP A 1 142 ? -42.160 -2.573 42.187 1.00 57.09 142 ASP A C 1
ATOM 1110 O O . ASP A 1 142 ? -42.931 -2.926 43.110 1.00 57.09 142 ASP A O 1
#

Radius of gyration: 21.15 Å; chains: 1; bounding box: 64×22×65 Å